Protein AF-L1N217-F1 (afdb_monomer_lite)

Secondary structure (DSSP, 8-state):
-HHHHHHHHHHHHHGGGS-GGGS---STT--TT-GGGGTTSTTHHHHHHHHHT-HHHHHIIIIIS---TTPBPTTT--BHHHHHHHTT-HHHHHHHHHTT--TT----TTTSTT--HHHHHHH-SSS-HHHHHHHHT-

Radius of gyration: 17.86 Å; chains: 1; bounding box: 28×30×65 Å

Structure (mmCIF, N/CA/C/O backbone):
data_AF-L1N217-F1
#
_entry.id   AF-L1N217-F1
#
loop_
_atom_site.group_PDB
_atom_site.id
_atom_site.type_symbol
_atom_site.label_atom_id
_atom_site.label_alt_id
_atom_site.label_comp_id
_atom_site.label_asym_id
_atom_site.label_entity_id
_atom_site.label_seq_id
_atom_site.pdbx_PDB_ins_code
_atom_site.Cartn_x
_atom_site.Cartn_y
_atom_site.Cartn_z
_atom_site.occupancy
_atom_site.B_iso_or_equiv
_atom_site.auth_seq_id
_atom_site.auth_comp_id
_atom_site.auth_asym_id
_atom_site.auth_atom_id
_atom_site.pdbx_PDB_model_num
ATOM 1 N N . MET A 1 1 ? 10.682 2.830 51.436 1.00 53.12 1 MET A N 1
ATOM 2 C CA . MET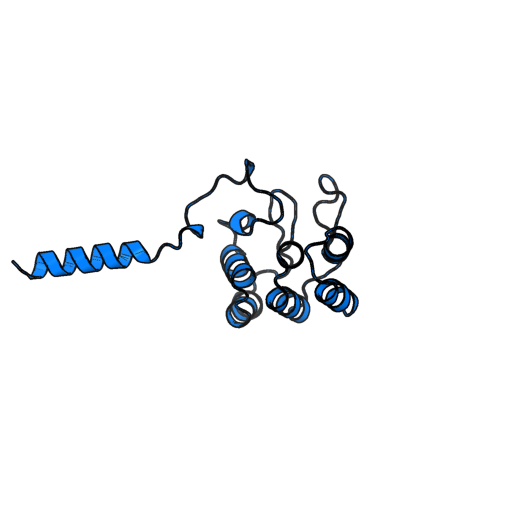 A 1 1 ? 11.409 3.525 50.343 1.00 53.12 1 MET A CA 1
ATOM 3 C C . MET A 1 1 ? 11.422 2.772 49.006 1.00 53.12 1 MET A C 1
ATOM 5 O O . MET A 1 1 ? 11.717 3.398 48.001 1.00 53.12 1 MET A O 1
ATOM 9 N N . TRP A 1 2 ? 11.033 1.492 48.943 1.00 50.00 2 TRP A N 1
ATOM 10 C CA . TRP A 1 2 ? 11.000 0.707 47.695 1.00 50.00 2 TRP A CA 1
ATOM 11 C C . TRP A 1 2 ? 9.826 1.007 46.742 1.00 50.00 2 TRP A C 1
ATOM 13 O O . TRP A 1 2 ? 9.985 0.889 45.532 1.00 50.00 2 TRP A O 1
ATOM 23 N N . CYS A 1 3 ? 8.674 1.475 47.242 1.00 48.03 3 CYS A N 1
ATOM 24 C CA . CYS A 1 3 ? 7.511 1.742 46.380 1.00 48.03 3 CYS A CA 1
ATOM 25 C C . CYS A 1 3 ? 7.714 2.907 45.397 1.00 48.03 3 CYS A C 1
ATOM 27 O O . CYS A 1 3 ? 7.175 2.869 44.300 1.00 48.03 3 CYS A O 1
ATOM 29 N N . LYS A 1 4 ? 8.520 3.924 45.739 1.00 43.66 4 LYS A N 1
ATOM 30 C CA . LYS A 1 4 ? 8.820 5.037 44.814 1.00 43.66 4 LYS A CA 1
ATOM 31 C C . LYS A 1 4 ? 9.771 4.617 43.686 1.00 43.66 4 LYS A C 1
ATOM 33 O O . LYS A 1 4 ? 9.686 5.152 42.588 1.00 43.66 4 LYS A O 1
ATOM 38 N N . PHE A 1 5 ? 10.626 3.627 43.948 1.00 48.44 5 PHE A N 1
ATOM 39 C CA . PHE A 1 5 ? 11.555 3.071 42.965 1.00 48.44 5 PHE A CA 1
ATOM 40 C C . PHE A 1 5 ? 10.820 2.190 41.939 1.00 48.44 5 PHE A C 1
ATOM 42 O O . PHE A 1 5 ? 11.089 2.278 40.748 1.00 48.44 5 PHE A O 1
ATOM 49 N N . PHE A 1 6 ? 9.813 1.427 42.380 1.00 50.62 6 PHE A N 1
ATOM 50 C CA . PHE A 1 6 ? 8.968 0.610 41.498 1.00 50.62 6 PHE A CA 1
ATOM 51 C C . PHE A 1 6 ? 8.139 1.447 40.509 1.00 50.62 6 PHE A C 1
ATOM 53 O O . PHE A 1 6 ? 8.056 1.106 39.331 1.00 50.62 6 PHE A O 1
ATOM 60 N N . TYR A 1 7 ? 7.580 2.577 40.959 1.00 50.56 7 TYR A N 1
ATOM 61 C CA . TYR A 1 7 ? 6.854 3.505 40.082 1.00 50.56 7 TYR A CA 1
ATOM 62 C C . TYR A 1 7 ? 7.772 4.199 39.064 1.00 50.56 7 TYR A C 1
ATOM 64 O O . TYR A 1 7 ? 7.365 4.406 37.925 1.00 50.56 7 TYR A O 1
ATOM 72 N N . ALA A 1 8 ? 9.017 4.512 39.438 1.00 51.69 8 ALA A N 1
ATOM 73 C CA . ALA A 1 8 ? 9.992 5.102 38.521 1.00 51.69 8 ALA A CA 1
ATOM 74 C C . ALA A 1 8 ? 10.452 4.112 37.433 1.00 51.69 8 ALA A C 1
ATOM 76 O O . ALA A 1 8 ? 10.614 4.504 36.281 1.00 51.69 8 ALA A O 1
ATOM 77 N N . VAL A 1 9 ? 10.597 2.823 37.770 1.00 54.78 9 VAL A N 1
ATOM 78 C CA . VAL A 1 9 ? 10.929 1.765 36.798 1.00 54.78 9 VAL A CA 1
ATOM 79 C C . VAL A 1 9 ? 9.758 1.493 35.845 1.00 54.78 9 VAL A C 1
ATOM 81 O O . VAL A 1 9 ? 9.980 1.381 34.644 1.00 54.78 9 VAL A O 1
ATOM 84 N N . LEU A 1 10 ? 8.511 1.480 36.334 1.00 54.19 10 LEU A N 1
ATOM 85 C CA . LEU A 1 10 ? 7.308 1.367 35.490 1.00 54.19 10 LEU A CA 1
ATOM 86 C C . LEU A 1 10 ? 7.127 2.568 34.544 1.00 54.19 10 LEU A C 1
ATOM 88 O O . LEU A 1 10 ? 6.681 2.390 33.413 1.00 54.19 10 LEU A O 1
ATOM 92 N N . PHE A 1 11 ? 7.520 3.771 34.975 1.00 51.28 11 PHE A N 1
ATOM 93 C CA . PHE A 1 11 ? 7.499 4.987 34.154 1.00 51.28 11 PHE A CA 1
ATOM 94 C C . PHE A 1 11 ? 8.625 5.026 33.102 1.00 51.28 11 PHE A C 1
ATOM 96 O O . PHE A 1 11 ? 8.445 5.563 32.014 1.00 51.28 11 PHE A O 1
ATOM 103 N N . PHE A 1 12 ? 9.780 4.414 33.380 1.00 48.72 12 PHE A N 1
ATOM 104 C CA . PHE A 1 12 ? 10.839 4.230 32.380 1.00 48.72 12 PHE A CA 1
ATOM 105 C C . PHE A 1 12 ? 10.521 3.108 31.379 1.00 48.72 12 PHE A C 1
ATOM 107 O O . PHE A 1 12 ? 10.887 3.219 30.212 1.00 48.72 12 PHE A O 1
ATOM 114 N N . PHE A 1 13 ? 9.794 2.063 31.795 1.00 49.28 13 PHE A N 1
ATOM 115 C CA . PHE A 1 13 ? 9.319 0.998 30.901 1.00 49.28 13 PHE A CA 1
ATOM 116 C C . PHE A 1 13 ? 8.188 1.471 29.972 1.00 49.28 13 PHE A C 1
ATOM 118 O O . PHE A 1 13 ? 8.091 1.014 28.837 1.00 49.28 13 PHE A O 1
ATOM 125 N N . SER A 1 14 ? 7.354 2.423 30.410 1.00 51.59 14 SER A N 1
ATOM 126 C CA . SER A 1 14 ? 6.302 3.004 29.563 1.00 51.59 14 SER A CA 1
ATOM 127 C C . SER A 1 14 ? 6.844 3.958 28.491 1.00 51.59 14 SER A C 1
ATOM 129 O O . SER A 1 14 ? 6.239 4.083 27.428 1.00 51.59 14 SER A O 1
ATOM 131 N N . LEU A 1 15 ? 8.012 4.571 28.718 1.00 48.03 15 LEU A N 1
ATOM 132 C CA . LEU A 1 15 ? 8.722 5.397 27.731 1.00 48.03 15 LEU A CA 1
ATOM 133 C C . LEU A 1 15 ? 9.385 4.577 26.607 1.00 48.03 15 LEU A C 1
ATOM 135 O O . LEU A 1 15 ? 9.794 5.153 25.604 1.00 48.03 15 LEU A O 1
ATOM 139 N N . GLN A 1 16 ? 9.447 3.244 26.724 1.00 47.81 16 GLN A N 1
ATOM 140 C CA . GLN A 1 16 ? 9.956 2.356 25.668 1.00 47.81 16 GLN A CA 1
ATOM 141 C C . GLN A 1 16 ? 8.905 1.974 24.610 1.00 47.81 16 GLN A C 1
ATOM 143 O O . GLN A 1 16 ? 9.221 1.235 23.681 1.00 47.81 16 GLN A O 1
ATOM 148 N N . LEU A 1 17 ? 7.659 2.450 24.728 1.00 52.59 17 LEU A N 1
ATOM 149 C CA . LEU A 1 17 ? 6.558 2.040 23.842 1.00 52.59 17 LEU A CA 1
ATOM 150 C C . LEU A 1 17 ? 6.310 2.973 22.649 1.00 52.59 17 LEU A C 1
ATOM 152 O O . LEU A 1 17 ? 5.515 2.632 21.774 1.00 52.59 17 LEU A O 1
ATOM 156 N N . PHE A 1 18 ? 6.994 4.114 22.562 1.00 55.22 18 PHE A N 1
ATOM 157 C CA . PHE A 1 18 ? 6.963 4.924 21.348 1.00 55.22 18 PHE A CA 1
ATOM 158 C C . PHE A 1 18 ? 8.009 4.386 20.378 1.00 55.22 18 PHE A C 1
ATOM 160 O O . PHE A 1 18 ? 9.207 4.608 20.549 1.00 55.22 18 PHE A O 1
ATOM 167 N N . SER A 1 19 ? 7.558 3.654 19.355 1.00 69.56 19 SER A N 1
ATOM 168 C CA . SER A 1 19 ? 8.432 3.320 18.231 1.00 69.56 19 SER A CA 1
ATOM 169 C C . SER A 1 19 ? 9.021 4.619 17.678 1.00 69.56 19 SER A C 1
ATOM 171 O O . SER A 1 19 ? 8.281 5.582 17.495 1.00 69.56 19 SER A O 1
ATOM 173 N N . CYS A 1 20 ? 10.322 4.661 17.361 1.00 79.44 20 CYS A N 1
ATOM 174 C CA . CYS A 1 20 ? 10.966 5.874 16.826 1.00 79.44 20 CYS A CA 1
ATOM 175 C C . CYS A 1 20 ? 10.228 6.464 15.609 1.00 79.44 20 CYS A C 1
ATOM 177 O O . CYS A 1 20 ? 10.293 7.665 15.370 1.00 79.44 20 CYS A O 1
ATOM 179 N N . ARG A 1 21 ? 9.489 5.633 14.859 1.00 83.38 21 ARG A N 1
ATOM 180 C CA . ARG A 1 21 ? 8.666 6.054 13.717 1.00 83.38 21 ARG A CA 1
ATOM 181 C C . ARG A 1 21 ? 7.421 6.877 14.083 1.00 83.38 21 ARG A C 1
ATOM 183 O O . ARG A 1 21 ? 6.855 7.511 13.204 1.00 83.38 21 ARG A O 1
ATOM 190 N N . ASP A 1 22 ? 6.987 6.878 15.345 1.00 89.06 22 ASP A N 1
ATOM 191 C CA . ASP A 1 22 ? 5.868 7.702 15.823 1.00 89.06 22 ASP A CA 1
ATOM 192 C C . ASP A 1 22 ? 6.312 9.122 16.233 1.00 89.06 22 ASP A C 1
ATOM 194 O O . ASP A 1 22 ? 5.464 9.968 16.512 1.00 89.06 22 ASP A O 1
ATOM 198 N N . ILE A 1 23 ? 7.620 9.420 16.219 1.00 91.06 23 ILE A N 1
ATOM 199 C CA . ILE A 1 23 ? 8.132 10.788 16.385 1.00 91.06 23 ILE A CA 1
ATOM 200 C C . ILE A 1 23 ? 7.650 11.630 15.190 1.00 91.06 23 ILE A C 1
ATOM 202 O O . ILE A 1 23 ? 7.876 11.218 14.049 1.00 91.06 23 ILE A O 1
ATOM 206 N N . PRO A 1 24 ? 6.980 12.780 15.407 1.00 92.50 24 PRO A N 1
ATOM 207 C CA . PRO A 1 24 ? 6.540 13.653 14.322 1.00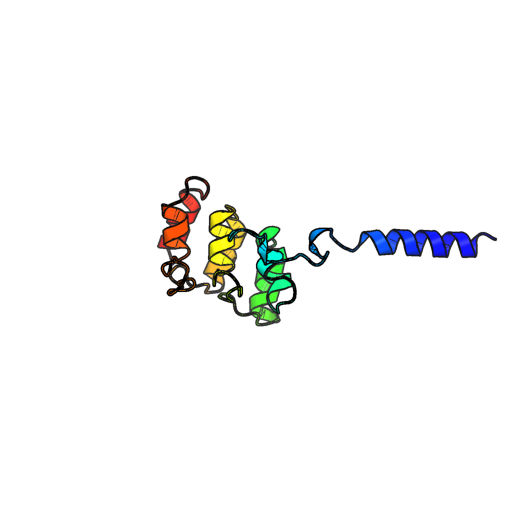 92.50 24 PRO A CA 1
ATOM 208 C C . PRO A 1 24 ? 7.702 14.068 13.419 1.00 92.50 24 PRO A C 1
ATOM 210 O O . PRO A 1 24 ? 8.731 14.533 13.912 1.00 92.50 24 PRO A O 1
ATOM 213 N N . VAL A 1 25 ? 7.534 13.916 12.106 1.00 92.31 25 VAL A N 1
ATOM 214 C CA . VAL A 1 25 ? 8.539 14.321 11.116 1.00 92.31 25 VAL A CA 1
ATOM 215 C C . VAL A 1 25 ? 8.043 15.468 10.247 1.00 92.31 25 VAL A C 1
ATOM 217 O O . VAL A 1 25 ? 6.854 15.565 9.940 1.00 92.31 25 VAL A O 1
ATOM 220 N N . ASN A 1 26 ? 8.972 16.323 9.813 1.00 94.19 26 ASN A N 1
ATOM 221 C CA . ASN A 1 26 ? 8.695 17.247 8.723 1.00 94.19 26 ASN A CA 1
ATOM 222 C C . ASN A 1 26 ? 8.617 16.453 7.408 1.00 94.19 26 ASN A C 1
ATOM 224 O O . ASN A 1 26 ? 9.553 15.733 7.059 1.00 94.19 26 ASN A O 1
ATOM 228 N N . LYS A 1 27 ? 7.496 16.570 6.689 1.00 93.44 27 LYS A N 1
ATOM 229 C CA . LYS A 1 27 ? 7.262 15.843 5.436 1.00 93.44 27 LYS A CA 1
ATOM 230 C C . LYS A 1 27 ? 8.002 16.451 4.244 1.00 93.44 27 LYS A C 1
ATOM 232 O O . LYS A 1 27 ? 8.186 15.754 3.247 1.00 93.44 27 LYS A O 1
ATOM 237 N N . ASP A 1 28 ? 8.460 17.699 4.332 1.00 91.69 28 ASP A N 1
ATOM 238 C CA . ASP A 1 28 ? 9.128 18.40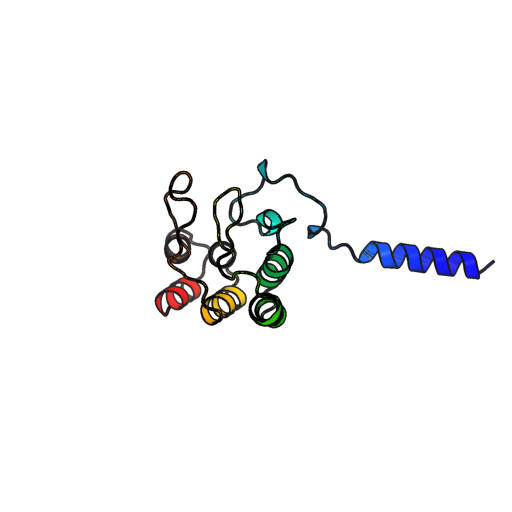6 3.229 1.00 91.69 28 ASP A CA 1
ATOM 239 C C . ASP A 1 28 ? 10.426 17.719 2.784 1.00 91.69 28 ASP A C 1
ATOM 241 O O . ASP A 1 28 ? 10.711 17.664 1.586 1.00 91.69 28 ASP A O 1
ATOM 245 N N . ASP A 1 29 ? 11.120 17.059 3.709 1.00 91.44 29 ASP A N 1
ATOM 246 C CA . ASP A 1 29 ? 12.382 16.358 3.446 1.00 91.44 29 ASP A CA 1
ATOM 247 C C . ASP A 1 29 ? 12.193 14.888 3.024 1.00 91.44 29 ASP A C 1
ATOM 249 O O . ASP A 1 29 ? 13.154 14.206 2.667 1.00 91.44 29 ASP A O 1
ATOM 253 N N . LEU A 1 30 ? 10.958 14.368 3.059 1.00 94.25 30 LEU A N 1
ATOM 254 C CA . LEU A 1 30 ? 10.682 12.958 2.765 1.00 94.25 30 LEU A CA 1
ATOM 255 C C . LEU A 1 30 ? 10.633 12.664 1.262 1.00 94.25 30 LEU A C 1
ATOM 257 O O . LEU A 1 30 ? 10.076 13.435 0.472 1.00 94.25 30 LEU A O 1
ATOM 261 N N . LEU A 1 31 ? 11.154 11.497 0.886 1.00 92.56 31 LEU A N 1
ATOM 262 C CA . LEU A 1 31 ? 11.040 10.935 -0.458 1.00 92.56 31 LEU A CA 1
ATOM 263 C C . LEU A 1 31 ? 9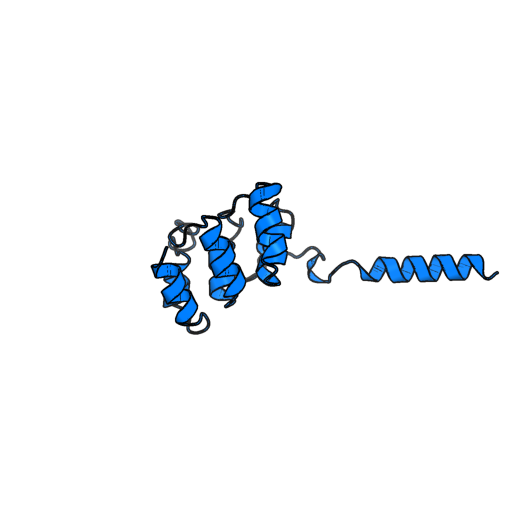.749 10.115 -0.603 1.00 92.56 31 LEU A C 1
ATOM 265 O O . LEU A 1 31 ? 9.132 9.714 0.381 1.00 92.56 31 LEU A O 1
ATOM 269 N N . GLY A 1 32 ? 9.337 9.863 -1.848 1.00 90.62 32 GLY A N 1
ATOM 270 C CA . GLY A 1 32 ? 8.058 9.214 -2.172 1.00 90.62 32 GLY A CA 1
ATOM 271 C C . GLY A 1 32 ? 7.926 7.731 -1.794 1.00 90.62 32 GLY A C 1
ATOM 272 O O . GLY A 1 32 ? 6.896 7.137 -2.085 1.00 90.62 32 GLY A O 1
ATOM 273 N N . ASP A 1 33 ? 8.949 7.113 -1.207 1.00 92.44 33 ASP A N 1
ATOM 274 C CA . ASP A 1 33 ? 8.943 5.744 -0.669 1.00 92.44 33 ASP A CA 1
ATOM 275 C C . ASP A 1 33 ? 8.926 5.694 0.868 1.00 92.44 33 ASP A C 1
ATOM 277 O O . ASP A 1 33 ? 8.982 4.611 1.452 1.00 92.44 33 ASP A O 1
ATOM 281 N N . ASP A 1 34 ? 8.808 6.841 1.535 1.00 96.38 34 ASP A N 1
ATOM 282 C CA . ASP A 1 34 ? 8.779 6.907 2.990 1.00 96.38 34 ASP A CA 1
ATOM 283 C C . ASP A 1 34 ? 7.353 6.742 3.540 1.00 96.38 34 ASP A C 1
ATOM 285 O O . ASP A 1 34 ? 6.459 7.557 3.298 1.00 96.38 34 ASP A O 1
ATOM 289 N N . PHE A 1 35 ? 7.132 5.706 4.351 1.00 97.44 35 PHE A N 1
ATOM 290 C CA . PHE A 1 35 ? 5.828 5.437 4.963 1.00 97.44 35 PHE A CA 1
ATOM 291 C C . PHE A 1 35 ? 5.344 6.567 5.882 1.00 97.44 35 PHE A C 1
ATOM 293 O O . PHE A 1 35 ? 4.134 6.744 6.052 1.00 97.44 35 PHE A O 1
ATOM 300 N N . ARG A 1 36 ? 6.251 7.382 6.439 1.00 97.12 36 ARG A N 1
ATOM 301 C CA . ARG A 1 36 ? 5.911 8.510 7.324 1.00 97.12 36 ARG A CA 1
ATOM 302 C C . ARG A 1 36 ? 5.152 9.628 6.610 1.00 97.12 36 ARG A C 1
ATOM 304 O O . ARG A 1 36 ? 4.553 10.468 7.280 1.00 97.12 36 ARG A O 1
ATOM 311 N N . LEU A 1 37 ? 5.056 9.604 5.278 1.00 97.25 37 LEU A N 1
ATOM 312 C CA . LEU A 1 37 ? 4.135 10.469 4.529 1.00 97.25 37 LEU A CA 1
ATOM 313 C C . LEU A 1 37 ? 2.677 10.334 5.019 1.00 97.25 37 LEU A C 1
ATOM 315 O O . LEU A 1 37 ? 1.921 11.309 5.015 1.00 97.25 37 LEU A O 1
ATOM 319 N N . PHE A 1 38 ? 2.306 9.166 5.554 1.00 97.75 38 PHE A N 1
ATOM 320 C CA . PHE A 1 38 ? 0.982 8.882 6.114 1.00 97.75 38 PHE A CA 1
ATOM 321 C C . PHE A 1 38 ? 0.833 9.290 7.585 1.00 97.75 38 PHE A C 1
ATOM 323 O O . PHE A 1 38 ? -0.260 9.155 8.139 1.00 97.75 38 PHE A O 1
ATOM 330 N N . GLN A 1 39 ? 1.883 9.790 8.242 1.00 96.88 39 GLN A N 1
ATOM 331 C CA . GLN A 1 39 ? 1.816 10.185 9.647 1.00 96.88 39 GLN A CA 1
ATOM 332 C C . GLN A 1 39 ? 0.738 11.256 9.863 1.00 96.88 39 GLN A C 1
ATOM 334 O O . GLN A 1 39 ? 0.593 12.188 9.064 1.00 96.88 39 GLN A O 1
ATOM 339 N N . GLY A 1 40 ? -0.044 11.087 10.933 1.00 95.81 40 GLY A N 1
ATOM 340 C CA . GLY A 1 40 ? -1.168 11.964 11.275 1.00 95.81 40 GLY A CA 1
ATOM 341 C C . GLY A 1 40 ? -2.443 11.736 10.453 1.00 95.81 40 GLY A C 1
ATOM 342 O O . GLY A 1 40 ? -3.434 12.417 10.689 1.00 95.81 40 GLY A O 1
ATOM 343 N N . THR A 1 41 ? -2.450 10.783 9.516 1.00 97.56 41 THR A N 1
ATOM 344 C CA . THR A 1 41 ? -3.636 10.453 8.708 1.00 97.56 41 THR A CA 1
ATOM 345 C C . THR A 1 41 ? -4.391 9.243 9.261 1.00 97.56 41 THR A C 1
ATOM 347 O O . THR A 1 41 ? -3.851 8.449 10.037 1.00 97.56 41 THR A O 1
ATOM 350 N N . VAL A 1 42 ? -5.625 9.037 8.787 1.00 98.12 42 VAL A N 1
ATOM 351 C CA . VAL A 1 42 ? -6.421 7.826 9.080 1.00 98.12 42 VAL A CA 1
ATOM 352 C C . VAL A 1 42 ? -5.742 6.537 8.607 1.00 98.12 42 VAL A C 1
ATOM 354 O O . VAL A 1 42 ? -5.999 5.469 9.154 1.00 98.12 42 VAL A O 1
ATOM 357 N N . ALA A 1 43 ? -4.844 6.634 7.625 1.00 98.50 43 ALA A N 1
ATOM 358 C CA . ALA A 1 43 ? -4.104 5.511 7.072 1.00 98.50 43 ALA A CA 1
ATOM 359 C C . ALA A 1 43 ? -2.736 5.288 7.745 1.00 98.50 43 ALA A C 1
ATOM 361 O O . ALA A 1 43 ? -2.021 4.374 7.345 1.00 98.50 43 ALA A O 1
ATOM 362 N N . TRP A 1 44 ? -2.367 6.043 8.794 1.00 98.06 44 TRP A N 1
ATOM 363 C CA . TRP A 1 44 ? -1.053 5.898 9.443 1.00 98.06 44 TRP A CA 1
ATOM 364 C C . TRP A 1 44 ? -0.795 4.483 9.978 1.00 98.06 44 TRP A C 1
ATOM 366 O O . TRP A 1 44 ? 0.260 3.899 9.745 1.00 98.06 44 TRP A O 1
ATOM 376 N N . ASN A 1 45 ? -1.774 3.889 10.664 1.00 98.31 45 ASN A N 1
ATOM 377 C CA . ASN A 1 45 ? -1.612 2.534 11.196 1.00 98.31 45 ASN A CA 1
ATOM 378 C C . ASN A 1 45 ? -1.585 1.474 10.087 1.00 98.31 45 ASN A C 1
ATOM 380 O O . ASN A 1 45 ? -0.846 0.499 10.199 1.00 98.31 45 ASN A O 1
ATOM 384 N N . LEU A 1 46 ? -2.327 1.690 8.996 1.00 98.75 46 LEU A N 1
ATOM 385 C CA . LEU A 1 46 ? -2.232 0.849 7.805 1.00 98.75 46 LEU A CA 1
ATOM 386 C C . LEU A 1 46 ? -0.840 0.965 7.163 1.00 98.75 46 LEU A C 1
ATOM 388 O O . LEU A 1 46 ? -0.254 -0.055 6.820 1.00 98.75 46 LEU A O 1
ATOM 392 N N . ALA A 1 47 ? -0.271 2.169 7.075 1.00 98.56 47 ALA A N 1
ATOM 393 C CA . ALA A 1 47 ? 1.074 2.393 6.551 1.00 98.56 47 ALA A CA 1
ATOM 394 C C . ALA A 1 47 ? 2.140 1.634 7.353 1.00 98.56 47 ALA A C 1
ATOM 396 O O . ALA A 1 47 ? 2.946 0.919 6.760 1.00 98.56 47 ALA A O 1
ATOM 397 N N . LYS A 1 48 ? 2.088 1.699 8.691 1.00 98.38 48 LYS A N 1
ATOM 398 C CA . LYS A 1 48 ? 2.978 0.917 9.569 1.00 98.38 48 LYS A CA 1
ATOM 399 C C . LYS A 1 48 ? 2.846 -0.589 9.328 1.00 98.38 48 LYS A C 1
ATOM 401 O O . LYS A 1 48 ? 3.846 -1.281 9.172 1.00 98.38 48 LYS A O 1
ATOM 406 N N . ALA A 1 49 ? 1.616 -1.091 9.219 1.00 98.69 49 ALA A N 1
ATOM 407 C CA . ALA A 1 49 ? 1.371 -2.504 8.944 1.00 98.69 49 ALA A CA 1
ATOM 408 C C . ALA A 1 49 ? 1.918 -2.940 7.570 1.00 98.69 49 ALA A C 1
ATOM 410 O O . ALA A 1 49 ? 2.493 -4.021 7.440 1.00 98.69 49 ALA A O 1
ATOM 411 N N . VAL A 1 50 ? 1.791 -2.087 6.546 1.00 98.75 50 VAL A N 1
ATOM 412 C CA . VAL A 1 50 ? 2.364 -2.322 5.210 1.00 98.75 50 VAL A CA 1
ATOM 413 C C . VAL A 1 50 ? 3.894 -2.327 5.261 1.00 98.75 50 VAL A C 1
ATOM 415 O O . VAL A 1 50 ? 4.507 -3.223 4.672 1.00 98.75 50 VAL A O 1
ATOM 418 N N . GLU A 1 51 ? 4.505 -1.384 5.980 1.00 98.25 51 GLU A N 1
ATOM 419 C CA . GLU A 1 51 ? 5.955 -1.296 6.188 1.00 98.25 51 GLU A CA 1
ATOM 420 C C . GLU A 1 51 ? 6.511 -2.561 6.863 1.00 98.25 51 GLU A C 1
ATOM 422 O O . GLU A 1 51 ? 7.509 -3.131 6.400 1.00 98.25 51 GLU A O 1
ATOM 427 N N . ASP A 1 52 ? 5.819 -3.036 7.900 1.00 98.31 52 ASP A N 1
ATOM 428 C CA . ASP A 1 52 ? 6.177 -4.215 8.697 1.00 98.31 52 ASP A CA 1
ATOM 429 C C . ASP A 1 52 ? 5.814 -5.547 8.009 1.00 98.31 52 ASP A C 1
ATOM 431 O O . ASP A 1 52 ? 6.228 -6.621 8.449 1.00 98.31 52 ASP A O 1
ATOM 435 N N . GLN A 1 53 ? 5.079 -5.499 6.892 1.00 98.50 53 GLN A N 1
ATOM 436 C CA . GLN A 1 53 ? 4.481 -6.667 6.234 1.00 98.50 53 GLN A CA 1
ATOM 437 C C . GLN A 1 53 ? 3.544 -7.486 7.139 1.00 98.50 53 GLN A C 1
ATOM 439 O O . GLN A 1 53 ? 3.412 -8.705 6.969 1.00 98.50 53 GLN A O 1
ATOM 444 N N . ASP A 1 54 ? 2.861 -6.817 8.069 1.00 98.69 54 ASP A N 1
ATOM 445 C CA . ASP A 1 54 ? 1.833 -7.410 8.921 1.00 98.69 54 ASP A CA 1
ATOM 446 C C . ASP A 1 54 ? 0.504 -7.512 8.159 1.00 98.69 54 ASP A C 1
ATOM 448 O O . ASP A 1 54 ? -0.360 -6.636 8.193 1.00 98.69 54 ASP A O 1
ATOM 452 N N . VAL A 1 55 ? 0.340 -8.625 7.445 1.00 98.81 55 VAL A N 1
ATOM 453 C CA . VAL A 1 55 ? -0.860 -8.914 6.644 1.00 98.81 55 VAL A CA 1
ATOM 454 C C . VAL A 1 55 ? -2.131 -8.972 7.499 1.00 98.81 55 VAL A C 1
ATOM 456 O O . VAL A 1 55 ? -3.211 -8.636 7.009 1.00 98.81 55 VAL A O 1
ATOM 459 N N . THR A 1 56 ? -2.027 -9.404 8.756 1.00 98.75 56 THR A N 1
ATOM 460 C CA . THR A 1 56 ? -3.181 -9.491 9.659 1.00 98.75 56 THR A CA 1
ATOM 461 C C . THR A 1 56 ? -3.671 -8.093 10.001 1.00 98.75 56 THR A C 1
ATOM 463 O O . THR A 1 56 ? -4.866 -7.813 9.874 1.00 98.75 56 THR A O 1
ATOM 466 N N . GLU A 1 57 ? -2.752 -7.196 10.353 1.00 98.81 57 GLU A N 1
ATOM 467 C CA . GLU A 1 57 ? -3.093 -5.814 10.667 1.00 98.81 57 GLU A CA 1
ATOM 468 C C . GLU A 1 57 ? -3.547 -5.036 9.425 1.00 98.81 57 GLU A C 1
ATOM 470 O O . GLU A 1 57 ? -4.541 -4.315 9.500 1.00 98.81 57 GLU A O 1
ATOM 475 N N . ILE A 1 58 ? -2.930 -5.256 8.255 1.00 98.94 58 ILE A N 1
ATOM 476 C CA . ILE A 1 58 ? -3.399 -4.694 6.974 1.00 98.94 58 ILE A CA 1
ATOM 477 C C . ILE A 1 58 ? -4.875 -5.046 6.739 1.00 98.94 58 ILE A C 1
ATOM 479 O O . ILE A 1 58 ? -5.706 -4.167 6.497 1.00 98.94 58 ILE A O 1
ATOM 483 N N . LYS A 1 59 ? -5.229 -6.331 6.867 1.00 98.88 59 LYS A N 1
ATOM 484 C CA . LYS A 1 59 ? -6.616 -6.792 6.711 1.00 98.88 59 LYS A CA 1
ATOM 485 C C . LYS A 1 59 ? -7.540 -6.166 7.746 1.00 98.88 59 LYS A C 1
ATOM 487 O O . LYS A 1 59 ? -8.643 -5.760 7.393 1.00 98.88 59 LYS A O 1
ATOM 492 N N . ARG A 1 60 ? -7.109 -6.060 9.005 1.00 98.75 60 ARG A N 1
ATOM 493 C CA . ARG A 1 60 ? -7.910 -5.450 10.074 1.00 98.75 60 ARG A CA 1
ATOM 494 C C . ARG A 1 60 ? -8.201 -3.973 9.792 1.00 98.75 60 ARG A C 1
ATOM 496 O O . ARG A 1 60 ? -9.344 -3.541 9.935 1.00 98.75 60 ARG A O 1
ATOM 503 N N . GLN A 1 61 ? -7.195 -3.211 9.367 1.00 98.81 61 GLN A N 1
ATOM 504 C CA . GLN A 1 61 ? -7.324 -1.789 9.038 1.00 98.81 61 GLN A CA 1
ATOM 505 C C . GLN A 1 61 ? -8.296 -1.563 7.870 1.00 98.81 61 GLN A C 1
ATOM 507 O O . GLN A 1 61 ? -9.204 -0.739 7.970 1.00 98.81 61 GLN A O 1
ATOM 512 N N . VAL A 1 62 ? -8.173 -2.336 6.789 1.00 98.81 62 VAL A N 1
ATOM 513 C CA . VAL A 1 62 ? -9.027 -2.157 5.602 1.00 98.81 62 VAL A CA 1
ATOM 514 C C . VAL A 1 62 ? -10.431 -2.738 5.811 1.00 98.81 62 VAL A C 1
ATOM 516 O O . VAL A 1 62 ? -11.431 -2.069 5.558 1.00 98.81 62 VAL A O 1
ATOM 519 N N . LEU A 1 63 ? -10.551 -3.974 6.301 1.00 98.69 63 LEU A N 1
ATOM 520 C CA . LEU A 1 63 ? -11.844 -4.666 6.368 1.00 98.69 63 LEU A CA 1
ATOM 521 C C . LEU A 1 63 ? -12.675 -4.268 7.584 1.00 98.69 63 LEU A C 1
ATOM 523 O O . LEU A 1 63 ? -13.890 -4.108 7.448 1.00 98.69 63 LEU A O 1
ATOM 527 N N . SER A 1 64 ? -12.047 -4.120 8.752 1.00 98.44 64 SER A N 1
ATOM 528 C CA . SER A 1 64 ? -12.759 -3.840 10.003 1.00 98.44 64 SER A CA 1
ATOM 529 C C . SER A 1 64 ? -12.842 -2.345 10.280 1.00 98.44 64 SER A C 1
ATOM 531 O O . SER A 1 64 ? -13.918 -1.853 10.601 1.00 98.44 64 SER A O 1
ATOM 533 N N . LEU A 1 65 ? -11.728 -1.619 10.131 1.00 98.50 65 LEU A N 1
ATOM 534 C CA . LEU A 1 65 ? -11.686 -0.171 10.381 1.00 98.50 65 LEU A CA 1
ATOM 535 C C . LEU A 1 65 ? -12.051 0.680 9.159 1.00 98.50 65 LEU A C 1
ATOM 537 O O . LEU A 1 65 ? -12.173 1.894 9.292 1.00 98.50 65 LEU A O 1
ATOM 541 N N . LYS A 1 66 ? -12.264 0.053 7.994 1.00 98.50 66 LYS A N 1
ATOM 542 C CA . LYS A 1 66 ? -12.694 0.717 6.752 1.00 98.50 66 LYS A CA 1
ATOM 543 C C . LYS A 1 66 ? -11.753 1.836 6.299 1.00 98.50 66 LYS A C 1
ATOM 545 O O . LYS A 1 66 ? -12.191 2.779 5.644 1.00 98.50 66 LYS A O 1
ATOM 550 N N . VAL A 1 67 ? -10.461 1.721 6.616 1.00 98.75 67 VAL A N 1
ATOM 551 C CA . VAL A 1 67 ? -9.444 2.608 6.043 1.00 98.75 67 VAL A CA 1
ATOM 552 C C . VAL A 1 67 ? -9.431 2.387 4.524 1.00 98.75 67 VAL A C 1
ATOM 554 O O . VAL A 1 67 ? -9.309 1.234 4.099 1.00 98.75 67 VAL A O 1
ATOM 557 N N . PRO A 1 68 ? -9.564 3.442 3.696 1.00 98.62 68 PRO A N 1
ATOM 558 C CA . PRO A 1 68 ? -9.527 3.300 2.244 1.00 98.62 68 PRO A CA 1
ATOM 559 C C . PRO A 1 68 ? -8.206 2.673 1.792 1.00 98.62 68 PRO A C 1
ATOM 561 O O . PRO A 1 68 ? -7.135 3.174 2.131 1.00 98.62 68 PRO A O 1
ATOM 564 N N . VAL A 1 69 ? -8.276 1.576 1.034 1.00 98.56 69 VAL A N 1
ATOM 565 C CA . VAL A 1 69 ? -7.078 0.832 0.611 1.00 98.56 69 VAL A CA 1
ATOM 566 C C . VAL A 1 69 ? -6.194 1.647 -0.346 1.00 98.56 69 VAL A C 1
ATOM 568 O O . VAL A 1 69 ? -4.971 1.601 -0.235 1.00 98.56 69 VAL A O 1
ATOM 571 N N . ASP A 1 70 ? -6.814 2.477 -1.191 1.00 98.50 70 ASP A N 1
ATOM 572 C CA . ASP A 1 70 ? -6.147 3.402 -2.117 1.00 98.50 70 ASP A CA 1
ATOM 573 C C . ASP A 1 70 ? -6.047 4.832 -1.557 1.00 98.50 70 ASP A C 1
ATOM 575 O O . ASP A 1 70 ? -6.050 5.813 -2.301 1.00 98.50 70 ASP A O 1
ATOM 579 N N . TYR A 1 71 ? -5.967 4.981 -0.227 1.00 98.44 71 TYR A N 1
ATOM 580 C CA . TYR A 1 71 ? -5.685 6.280 0.387 1.00 98.44 71 TYR A CA 1
ATOM 581 C C . TYR A 1 71 ? -4.381 6.861 -0.180 1.00 98.44 71 TYR A C 1
ATOM 583 O O . TYR A 1 71 ? -3.345 6.190 -0.181 1.00 98.44 71 TYR A O 1
ATOM 591 N N . LYS A 1 72 ? -4.432 8.122 -0.619 1.00 97.12 72 LYS A N 1
ATOM 592 C CA . LYS A 1 72 ? -3.289 8.851 -1.179 1.00 97.12 72 LYS A CA 1
ATOM 593 C C . LYS A 1 72 ? -2.682 9.776 -0.135 1.00 97.12 72 LYS A C 1
ATOM 595 O O . LYS A 1 72 ? -3.400 10.541 0.508 1.00 97.12 72 LYS A O 1
ATOM 600 N N . GLU A 1 73 ? -1.366 9.716 0.034 1.00 95.94 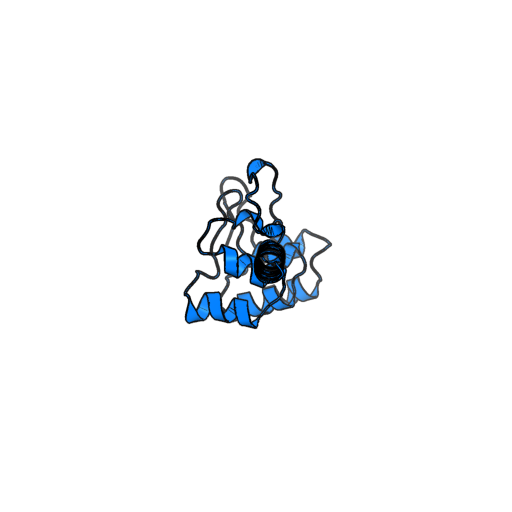73 GLU A N 1
ATOM 601 C CA . GLU A 1 73 ? -0.666 10.727 0.827 1.00 95.94 73 GLU A CA 1
ATOM 602 C C . GLU A 1 73 ? -0.631 12.086 0.106 1.00 95.94 73 GLU A C 1
ATOM 604 O O . GLU A 1 73 ? -0.814 12.176 -1.105 1.00 95.94 73 GLU A O 1
ATOM 609 N N . GLU A 1 74 ? -0.462 13.162 0.872 1.00 93.81 74 GLU A N 1
ATOM 610 C CA . GLU A 1 74 ? -0.714 14.534 0.412 1.00 93.81 74 GLU A CA 1
ATOM 611 C C . GLU A 1 74 ? 0.387 15.104 -0.495 1.00 93.81 74 GLU A C 1
ATOM 613 O O . GLU A 1 74 ? 0.107 15.936 -1.358 1.00 93.81 74 GLU A O 1
ATOM 618 N N . LYS A 1 75 ? 1.644 14.685 -0.312 1.00 93.25 75 LYS A N 1
ATOM 619 C CA . LYS A 1 75 ? 2.799 15.330 -0.944 1.00 93.25 75 LYS A CA 1
ATOM 620 C C . LYS A 1 75 ? 2.967 14.896 -2.396 1.00 93.25 75 LYS A C 1
ATOM 622 O O . LYS A 1 75 ? 3.201 15.739 -3.263 1.00 93.25 75 LYS A O 1
ATOM 627 N N . PHE A 1 76 ? 2.853 13.598 -2.667 1.00 93.69 76 PHE A N 1
ATOM 628 C CA . PHE A 1 76 ? 3.061 13.015 -3.994 1.00 93.69 76 PHE A CA 1
ATOM 629 C C . PHE A 1 76 ? 1.809 12.330 -4.574 1.00 93.69 76 PHE A C 1
ATOM 631 O O . PHE A 1 76 ? 1.804 11.943 -5.746 1.00 93.69 76 PHE A O 1
ATOM 638 N N . GLY A 1 77 ? 0.732 12.195 -3.796 1.00 95.50 77 GLY A N 1
ATOM 639 C CA . GLY A 1 77 ? -0.455 11.435 -4.183 1.00 95.50 77 GLY A CA 1
ATOM 640 C C . GLY A 1 77 ? -0.234 9.919 -4.185 1.00 95.50 77 GLY A C 1
ATOM 641 O O . GLY A 1 77 ? -0.999 9.198 -4.822 1.00 95.50 77 GLY A O 1
ATOM 642 N N . GLY A 1 78 ? 0.826 9.423 -3.543 1.00 95.94 78 GLY A N 1
ATOM 643 C CA . GLY A 1 78 ? 1.188 8.010 -3.540 1.00 95.94 78 GLY A CA 1
ATOM 644 C C . GLY A 1 78 ? 0.223 7.157 -2.715 1.00 95.94 78 GLY A C 1
ATOM 645 O O . GLY A 1 78 ? -0.152 7.526 -1.602 1.00 95.94 78 GLY A O 1
ATOM 646 N N . THR A 1 79 ? -0.159 5.989 -3.234 1.00 98.12 79 THR A N 1
ATOM 647 C CA . THR A 1 79 ? -0.893 4.981 -2.452 1.00 98.12 79 THR A CA 1
ATOM 648 C C . THR A 1 79 ? 0.073 4.073 -1.693 1.00 98.12 79 THR A C 1
ATOM 650 O O . THR A 1 79 ? 1.256 3.955 -2.031 1.00 98.12 79 THR A O 1
ATOM 653 N N . LEU A 1 80 ? -0.431 3.350 -0.689 1.00 98.62 80 LEU A N 1
ATOM 654 C CA . LEU A 1 80 ? 0.383 2.351 0.009 1.00 98.62 80 LEU A CA 1
ATOM 655 C C . LEU A 1 80 ? 0.814 1.193 -0.892 1.00 98.62 80 LEU A C 1
ATOM 657 O O . LEU A 1 80 ? 1.879 0.624 -0.657 1.00 98.62 80 LEU A O 1
ATOM 661 N N . LEU A 1 81 ? 0.049 0.876 -1.943 1.00 98.69 81 LEU A N 1
ATOM 662 C CA . LEU A 1 81 ? 0.470 -0.108 -2.937 1.00 98.69 81 LEU A CA 1
ATOM 663 C C . LEU A 1 81 ? 1.725 0.369 -3.681 1.00 98.69 81 LEU A C 1
ATOM 665 O O . LEU A 1 81 ? 2.682 -0.391 -3.798 1.00 98.69 81 LEU A O 1
ATOM 669 N N . MET A 1 82 ? 1.772 1.634 -4.111 1.00 97.62 82 MET A N 1
ATOM 670 C CA . MET A 1 82 ? 2.949 2.203 -4.780 1.00 97.62 82 MET A CA 1
ATOM 671 C C . MET A 1 82 ? 4.195 2.172 -3.887 1.00 97.62 82 MET A C 1
ATOM 673 O O . MET A 1 82 ? 5.269 1.761 -4.331 1.00 97.62 82 MET A O 1
ATOM 677 N N . ILE A 1 83 ? 4.061 2.571 -2.620 1.00 97.38 83 ILE A N 1
ATOM 678 C CA . ILE A 1 83 ? 5.188 2.582 -1.676 1.00 97.38 83 ILE A CA 1
ATOM 679 C C . ILE A 1 83 ? 5.640 1.154 -1.357 1.00 97.38 83 ILE A C 1
ATOM 681 O O . ILE A 1 83 ? 6.840 0.877 -1.337 1.00 97.38 83 ILE A O 1
ATOM 685 N N . ALA A 1 84 ? 4.704 0.219 -1.173 1.00 98.31 84 ALA A N 1
ATOM 686 C CA . ALA A 1 84 ? 5.010 -1.194 -0.966 1.00 98.31 84 ALA A CA 1
ATOM 687 C C . ALA A 1 84 ? 5.764 -1.807 -2.156 1.00 98.31 84 ALA A C 1
ATOM 689 O O . ALA A 1 84 ? 6.674 -2.608 -1.946 1.00 98.31 84 ALA A O 1
ATOM 690 N N . VAL A 1 85 ? 5.427 -1.419 -3.391 1.00 97.81 85 VAL A N 1
ATOM 691 C CA . VAL A 1 85 ? 6.165 -1.818 -4.600 1.00 97.81 85 VAL A CA 1
ATOM 692 C C . VAL A 1 85 ? 7.588 -1.273 -4.563 1.00 97.81 85 VAL A C 1
ATOM 694 O O . VAL A 1 85 ? 8.532 -2.058 -4.640 1.00 97.81 85 VAL A O 1
ATOM 697 N N . ARG A 1 86 ? 7.752 0.045 -4.377 1.00 94.94 86 ARG A N 1
ATOM 698 C CA . ARG A 1 86 ? 9.071 0.704 -4.347 1.00 94.94 86 ARG A CA 1
ATOM 699 C C . ARG A 1 86 ? 9.992 0.150 -3.262 1.00 94.94 86 ARG A C 1
ATOM 701 O O . ARG A 1 86 ? 11.192 0.048 -3.472 1.00 94.94 86 ARG A O 1
ATOM 708 N N . THR A 1 87 ? 9.422 -0.240 -2.126 1.00 95.50 87 THR A N 1
ATOM 709 C CA . THR A 1 87 ? 10.154 -0.799 -0.977 1.00 95.50 87 THR A CA 1
ATOM 710 C C . THR A 1 87 ? 10.166 -2.336 -0.952 1.00 95.50 87 THR A C 1
ATOM 712 O O . THR A 1 87 ? 10.517 -2.942 0.064 1.00 95.50 87 THR A O 1
ATOM 715 N N . ASN A 1 88 ? 9.782 -2.979 -2.064 1.00 96.38 88 ASN A N 1
ATOM 716 C CA . ASN A 1 88 ? 9.814 -4.428 -2.299 1.00 96.38 88 ASN A CA 1
ATOM 717 C C . ASN A 1 88 ? 9.091 -5.272 -1.219 1.00 96.38 88 ASN A C 1
ATOM 719 O O . ASN A 1 88 ? 9.504 -6.378 -0.856 1.00 96.38 88 ASN A O 1
ATOM 723 N N . LYS A 1 89 ? 7.972 -4.765 -0.688 1.00 97.75 89 LYS A N 1
ATOM 724 C CA . LYS A 1 89 ? 7.162 -5.388 0.376 1.00 97.75 89 LYS A CA 1
ATOM 725 C C . LYS A 1 89 ? 6.177 -6.403 -0.203 1.00 97.75 89 LYS A C 1
ATOM 727 O O . LYS A 1 89 ? 4.963 -6.225 -0.125 1.00 97.75 89 LYS A O 1
ATOM 732 N N . LEU A 1 90 ? 6.691 -7.491 -0.781 1.00 97.44 90 LEU A N 1
ATOM 733 C CA . LEU A 1 90 ? 5.901 -8.482 -1.530 1.00 97.44 90 LEU A CA 1
ATOM 734 C C . LEU A 1 90 ? 4.641 -8.984 -0.794 1.00 97.44 90 LEU A C 1
ATOM 736 O O . LEU A 1 90 ? 3.588 -9.125 -1.417 1.00 97.44 90 LEU A O 1
ATOM 740 N N . ARG A 1 91 ? 4.716 -9.264 0.519 1.00 98.50 91 ARG A N 1
ATOM 741 C CA . ARG A 1 91 ? 3.543 -9.753 1.274 1.00 98.50 91 ARG A CA 1
ATOM 742 C C . ARG A 1 91 ? 2.467 -8.678 1.398 1.00 98.50 91 ARG A C 1
ATOM 744 O O . ARG A 1 91 ? 1.289 -8.992 1.247 1.00 98.50 91 ARG A O 1
ATOM 751 N N . SER A 1 92 ? 2.876 -7.432 1.623 1.00 98.75 92 SER A N 1
ATOM 752 C CA . SER A 1 92 ? 1.967 -6.289 1.686 1.00 98.75 92 SER A CA 1
ATOM 753 C C . SER A 1 92 ? 1.360 -5.979 0.326 1.00 98.75 92 SER A C 1
ATOM 755 O O . SER A 1 92 ? 0.152 -5.802 0.258 1.00 98.75 92 SER A O 1
ATOM 757 N N . VAL A 1 93 ? 2.151 -6.001 -0.756 1.00 98.69 93 VAL A N 1
ATOM 758 C CA . VAL A 1 93 ? 1.644 -5.852 -2.134 1.00 98.69 93 VAL A CA 1
ATOM 759 C C . VAL A 1 93 ? 0.530 -6.864 -2.393 1.00 98.69 93 VAL A C 1
ATOM 761 O O . VAL A 1 93 ? -0.582 -6.482 -2.744 1.00 98.69 93 VAL A O 1
ATOM 764 N N . LYS A 1 94 ? 0.785 -8.151 -2.121 1.00 98.62 94 LYS A N 1
ATOM 765 C CA . LYS A 1 94 ? -0.227 -9.203 -2.280 1.00 98.62 94 LYS A CA 1
ATOM 766 C C . LYS A 1 94 ? -1.475 -8.945 -1.436 1.00 98.62 94 LYS A C 1
ATOM 768 O O . LYS A 1 94 ? -2.583 -9.125 -1.927 1.00 98.62 94 LYS A O 1
ATOM 773 N N . ALA A 1 95 ? -1.307 -8.555 -0.174 1.00 98.81 95 ALA A N 1
ATOM 774 C CA . ALA A 1 95 ? -2.430 -8.302 0.722 1.00 98.81 95 ALA A CA 1
ATOM 775 C C . ALA A 1 95 ? -3.282 -7.110 0.263 1.00 98.81 95 ALA A C 1
ATOM 777 O O . ALA A 1 95 ? -4.502 -7.218 0.256 1.00 98.81 95 ALA A O 1
ATOM 778 N N . LEU A 1 96 ? -2.651 -6.007 -0.144 1.00 98.88 96 LEU A N 1
ATOM 779 C CA . LEU A 1 96 ? -3.335 -4.810 -0.632 1.00 98.88 96 LEU A CA 1
ATOM 780 C C . LEU A 1 96 ? -4.125 -5.104 -1.916 1.00 98.88 96 LEU A C 1
ATOM 782 O O . LEU A 1 96 ? -5.302 -4.766 -1.982 1.00 98.88 96 LEU A O 1
ATOM 786 N N . LEU A 1 97 ? -3.533 -5.819 -2.880 1.00 98.81 97 LEU A N 1
ATOM 787 C CA . LEU A 1 97 ? -4.222 -6.244 -4.108 1.00 98.81 97 LEU A CA 1
ATOM 788 C C . LEU A 1 97 ? -5.438 -7.135 -3.810 1.00 98.81 97 LEU A C 1
ATOM 790 O O . LEU A 1 97 ? -6.531 -6.898 -4.312 1.00 98.81 97 LEU A O 1
ATOM 794 N N . GLN A 1 98 ? -5.290 -8.115 -2.910 1.00 98.69 98 GLN A N 1
ATOM 795 C CA . GLN A 1 98 ? -6.405 -8.964 -2.462 1.00 98.69 98 GLN A CA 1
ATOM 796 C C . GLN A 1 98 ? -7.525 -8.184 -1.760 1.00 98.69 98 GLN A C 1
ATOM 798 O O . GLN A 1 98 ? -8.653 -8.667 -1.681 1.00 98.69 98 GLN A O 1
ATOM 803 N N . LEU A 1 99 ? -7.210 -7.009 -1.218 1.00 98.75 99 LEU A N 1
ATOM 804 C CA . LEU A 1 99 ? -8.157 -6.103 -0.575 1.00 98.75 99 LEU A CA 1
ATOM 805 C C . LEU A 1 99 ? -8.748 -5.072 -1.548 1.00 98.75 99 LEU A C 1
ATOM 807 O O . LEU A 1 99 ? -9.510 -4.211 -1.114 1.00 98.75 99 LEU A O 1
ATOM 811 N N . GLY A 1 100 ? -8.435 -5.179 -2.842 1.00 98.38 100 GLY A N 1
ATOM 812 C CA . GLY A 1 100 ? -8.987 -4.335 -3.896 1.00 98.38 100 GLY A CA 1
ATOM 813 C C . GLY A 1 100 ? -8.197 -3.058 -4.171 1.00 98.38 100 GLY A C 1
ATOM 814 O O . GLY A 1 100 ? -8.75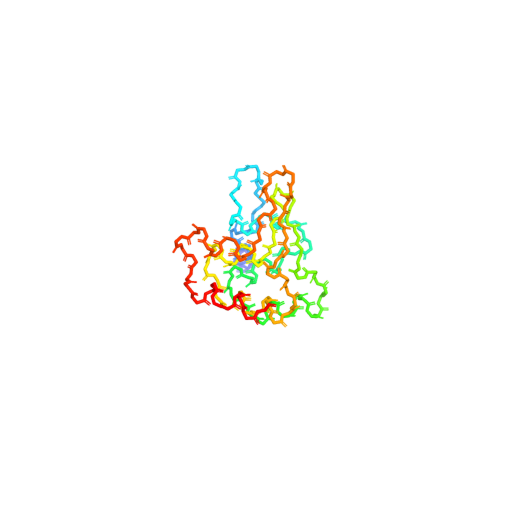5 -2.161 -4.791 1.00 98.38 100 GLY A O 1
ATOM 815 N N . ALA A 1 101 ? -6.940 -2.955 -3.721 1.00 98.69 101 ALA A N 1
ATOM 816 C CA . ALA A 1 101 ? -6.066 -1.860 -4.139 1.00 98.69 101 ALA A CA 1
ATOM 817 C C . ALA A 1 101 ? -5.894 -1.878 -5.660 1.00 98.69 101 ALA A C 1
ATOM 819 O O . ALA A 1 101 ? -5.528 -2.912 -6.222 1.00 98.69 101 ALA A O 1
ATOM 820 N N . ASN A 1 102 ? -6.127 -0.745 -6.316 1.00 98.31 102 ASN A N 1
ATOM 821 C CA . ASN A 1 102 ? -6.018 -0.639 -7.764 1.00 98.31 102 ASN A CA 1
ATOM 822 C C . ASN A 1 102 ? -4.544 -0.438 -8.187 1.00 98.31 102 ASN A C 1
ATOM 824 O O . ASN A 1 102 ? -3.973 0.629 -7.936 1.00 98.31 102 ASN A O 1
ATOM 828 N N . PRO A 1 103 ? -3.902 -1.407 -8.877 1.00 98.00 103 PRO A N 1
ATOM 829 C CA . PRO A 1 103 ? -2.511 -1.264 -9.318 1.00 98.00 103 PRO A CA 1
ATOM 830 C C . PRO A 1 103 ? -2.320 -0.155 -10.362 1.00 98.00 103 PRO A C 1
ATOM 832 O O . PRO A 1 103 ? -1.210 0.365 -10.512 1.00 98.00 103 PRO A O 1
ATOM 835 N N . ASN A 1 104 ? -3.399 0.238 -11.043 1.00 96.75 104 ASN A N 1
ATOM 836 C CA . ASN A 1 104 ? -3.417 1.289 -12.053 1.00 96.75 104 ASN A CA 1
ATOM 837 C C . ASN A 1 104 ? -3.858 2.652 -11.510 1.00 96.75 104 ASN A C 1
ATOM 839 O O . ASN A 1 104 ? -3.927 3.601 -12.290 1.00 96.75 104 ASN A O 1
ATOM 843 N N . GLU A 1 105 ? -4.134 2.775 -10.207 1.00 97.00 105 GLU A N 1
ATOM 844 C CA . GLU A 1 105 ? -4.482 4.059 -9.604 1.00 97.00 105 GLU A CA 1
ATOM 845 C C . GLU A 1 105 ? -3.320 5.039 -9.802 1.00 97.00 105 GLU A C 1
ATOM 847 O O . GLU A 1 105 ? -2.207 4.744 -9.356 1.00 97.00 105 GLU A O 1
ATOM 852 N N . PRO A 1 106 ? -3.517 6.179 -10.483 1.00 95.06 106 PRO A N 1
ATOM 853 C CA . PRO A 1 106 ? -2.442 7.131 -10.687 1.00 95.06 106 PRO A CA 1
ATOM 854 C C . PRO A 1 106 ? -2.176 7.898 -9.392 1.00 95.06 106 PRO A C 1
ATOM 856 O O . PRO A 1 106 ? -3.090 8.225 -8.630 1.00 95.06 106 PRO A O 1
ATOM 859 N N . ASN A 1 107 ? -0.918 8.250 -9.161 1.00 91.88 107 ASN A N 1
ATOM 860 C CA . ASN A 1 107 ? -0.567 9.310 -8.228 1.00 91.88 107 ASN A CA 1
ATOM 861 C C . ASN A 1 107 ? -1.030 10.674 -8.784 1.00 91.88 107 ASN A C 1
ATOM 863 O O . ASN A 1 107 ? -1.823 10.743 -9.726 1.00 91.88 107 ASN A O 1
ATOM 867 N N . ASP A 1 108 ? -0.565 11.782 -8.204 1.00 83.38 108 ASP A N 1
ATOM 868 C CA . ASP A 1 108 ? -0.919 13.104 -8.730 1.00 83.38 108 ASP A CA 1
ATOM 869 C C . ASP A 1 108 ? -0.495 13.276 -10.208 1.00 83.38 108 ASP A C 1
ATOM 871 O O . ASP A 1 108 ? 0.688 13.231 -10.562 1.00 83.38 108 ASP A O 1
ATOM 875 N N . THR A 1 109 ? -1.481 13.527 -11.073 1.00 67.56 109 THR A N 1
ATOM 876 C CA . THR A 1 109 ? -1.305 13.731 -12.516 1.00 67.56 109 THR A CA 1
ATOM 877 C C . THR A 1 109 ? -0.690 15.083 -12.866 1.00 67.56 109 THR A C 1
ATOM 879 O O . THR A 1 109 ? -0.157 15.233 -13.961 1.00 67.56 109 THR A O 1
ATOM 882 N N . LEU A 1 110 ? -0.751 16.072 -11.968 1.00 71.94 110 LEU A N 1
ATOM 883 C CA . LEU A 1 110 ? -0.223 17.416 -12.220 1.00 71.94 110 LEU A CA 1
ATOM 884 C C . LEU A 1 110 ? 1.264 17.530 -11.881 1.00 71.94 110 LEU A C 1
ATOM 886 O O . LEU A 1 110 ? 2.003 18.206 -12.593 1.00 71.94 110 LEU A O 1
ATOM 890 N N . ARG A 1 111 ? 1.706 16.882 -10.798 1.00 71.19 111 ARG A N 1
ATOM 891 C CA . ARG A 1 111 ? 3.083 17.011 -10.291 1.00 71.19 111 ARG A CA 1
ATOM 892 C C . ARG A 1 111 ? 3.942 15.775 -10.521 1.00 71.19 111 ARG A C 1
ATOM 894 O O . ARG A 1 111 ? 5.153 15.910 -10.657 1.00 71.19 111 ARG A O 1
ATOM 901 N N . ASN A 1 112 ? 3.339 14.587 -10.585 1.00 73.81 112 ASN A N 1
ATOM 902 C CA . ASN A 1 112 ? 4.066 13.314 -10.558 1.00 73.81 112 ASN A CA 1
ATOM 903 C C . ASN A 1 112 ? 3.779 12.418 -11.772 1.00 73.81 112 ASN A C 1
ATOM 905 O O . ASN A 1 112 ? 3.978 11.202 -11.711 1.00 73.81 112 ASN A O 1
ATOM 909 N N . LEU A 1 113 ? 3.354 13.034 -12.883 1.00 83.56 113 LEU A N 1
ATOM 910 C CA . LEU A 1 113 ? 3.126 12.400 -14.187 1.00 83.56 113 LEU A CA 1
ATOM 911 C C . LEU A 1 113 ? 2.065 11.283 -14.181 1.00 83.56 113 LEU A C 1
ATOM 913 O O . LEU A 1 113 ? 1.995 10.514 -15.136 1.00 83.56 113 LEU A O 1
ATOM 917 N N . GLY A 1 114 ? 1.248 11.173 -13.128 1.00 88.69 114 GLY A N 1
ATOM 918 C CA . GLY A 1 114 ? 0.208 10.146 -13.036 1.00 88.69 114 GLY A CA 1
ATOM 919 C C . GLY A 1 114 ? 0.764 8.720 -13.013 1.00 88.69 114 GLY A C 1
ATOM 920 O O . GLY A 1 114 ? 0.137 7.807 -13.549 1.00 88.69 114 GLY A O 1
ATOM 921 N N . ARG A 1 115 ? 1.954 8.513 -12.433 1.00 92.06 115 ARG A N 1
ATOM 922 C CA . ARG A 1 115 ? 2.538 7.174 -12.279 1.00 92.06 115 ARG A CA 1
ATOM 923 C C . ARG A 1 115 ? 1.690 6.311 -11.346 1.00 92.06 115 ARG A C 1
ATOM 925 O O . ARG A 1 115 ? 1.088 6.811 -10.404 1.00 92.06 115 ARG A O 1
ATOM 932 N N . ASN A 1 116 ? 1.695 5.005 -11.577 1.00 94.69 116 ASN A N 1
ATOM 933 C CA . ASN A 1 116 ? 0.976 4.019 -10.772 1.00 94.69 116 ASN A CA 1
ATOM 934 C C . ASN A 1 116 ? 1.910 2.891 -10.303 1.00 94.69 116 ASN A C 1
ATOM 936 O O . ASN A 1 116 ? 3.117 2.911 -10.565 1.00 94.69 116 ASN A O 1
ATOM 940 N N . ALA A 1 117 ? 1.361 1.912 -9.582 1.00 96.38 117 ALA A N 1
ATOM 941 C CA . ALA A 1 117 ? 2.148 0.826 -9.006 1.00 96.38 117 ALA A CA 1
ATOM 942 C C . ALA A 1 117 ? 2.838 -0.033 -10.083 1.00 96.38 117 ALA A C 1
ATOM 944 O O . ALA A 1 117 ? 4.000 -0.404 -9.909 1.00 96.38 117 ALA A O 1
ATOM 945 N N . VAL A 1 118 ? 2.167 -0.293 -11.213 1.00 96.25 118 VAL A N 1
ATOM 946 C CA . VAL A 1 118 ? 2.730 -1.052 -12.347 1.00 96.25 118 VAL A CA 1
ATOM 947 C C . VAL A 1 118 ? 3.916 -0.314 -12.974 1.00 96.25 118 VAL A C 1
ATOM 949 O O . VAL A 1 118 ? 4.967 -0.911 -13.220 1.00 96.25 118 VAL A O 1
ATOM 952 N N . LEU A 1 119 ? 3.781 0.999 -13.187 1.00 94.06 119 LEU A N 1
ATOM 953 C CA . LEU A 1 119 ? 4.848 1.828 -13.752 1.00 94.06 119 LEU A CA 1
ATOM 954 C C . LEU A 1 119 ? 6.065 1.888 -12.825 1.00 94.06 119 LEU A C 1
ATOM 956 O O . LEU A 1 119 ? 7.189 1.740 -13.298 1.00 94.06 119 LEU A O 1
ATOM 960 N N . PHE A 1 120 ? 5.864 2.026 -11.512 1.00 93.12 120 PHE A N 1
ATOM 961 C CA . PHE A 1 120 ? 6.976 1.972 -10.561 1.00 93.12 120 PHE A CA 1
ATOM 962 C C . PHE A 1 120 ? 7.672 0.607 -10.540 1.00 93.12 120 PHE A C 1
ATOM 964 O O . PHE A 1 120 ? 8.898 0.560 -10.510 1.00 93.12 120 PHE A O 1
ATOM 971 N N . ALA A 1 121 ? 6.927 -0.498 -10.614 1.00 94.88 121 ALA A N 1
ATOM 972 C CA . ALA A 1 121 ? 7.523 -1.833 -10.696 1.00 94.88 121 ALA A CA 1
ATOM 973 C C . ALA A 1 121 ? 8.334 -2.063 -11.985 1.00 94.88 121 ALA A C 1
ATOM 975 O O . ALA A 1 121 ? 9.179 -2.951 -12.016 1.00 94.88 121 ALA A O 1
ATOM 976 N N . SER A 1 122 ? 8.069 -1.283 -13.037 1.00 91.25 122 SER A N 1
ATOM 977 C CA . SER A 1 122 ? 8.752 -1.386 -14.333 1.00 91.25 122 SER A CA 1
ATOM 978 C C . SER A 1 122 ? 9.966 -0.458 -14.453 1.00 91.25 122 SER A C 1
ATOM 980 O O . SER A 1 122 ? 10.877 -0.735 -15.226 1.00 91.25 122 SER A O 1
ATOM 982 N N . GLU A 1 123 ? 9.966 0.667 -13.735 1.00 86.25 123 GLU A N 1
ATOM 983 C CA . GLU A 1 123 ? 11.000 1.706 -13.830 1.00 86.25 123 GLU A CA 1
ATOM 984 C C . GLU A 1 123 ? 12.201 1.448 -12.916 1.00 86.25 123 GLU A C 1
ATOM 986 O O . GLU A 1 123 ? 13.334 1.776 -13.269 1.00 86.25 123 GLU A O 1
ATOM 991 N N . PHE A 1 124 ? 11.960 0.892 -11.730 1.00 78.62 124 PHE A N 1
ATOM 992 C CA . PHE A 1 124 ? 13.004 0.691 -10.734 1.00 78.62 124 PHE A CA 1
ATOM 993 C C . PHE A 1 124 ? 13.575 -0.726 -10.803 1.00 78.62 124 PHE A C 1
ATOM 995 O O . PHE A 1 124 ? 12.851 -1.691 -11.024 1.00 78.62 124 PHE A O 1
ATOM 1002 N N . ASN A 1 125 ? 14.874 -0.857 -10.528 1.00 76.00 125 ASN A N 1
ATOM 1003 C CA . ASN A 1 125 ? 15.538 -2.163 -10.439 1.00 76.00 125 ASN A CA 1
ATOM 1004 C C . ASN A 1 125 ? 15.276 -2.882 -9.101 1.00 76.00 125 ASN A C 1
ATOM 1006 O O . ASN A 1 125 ? 15.491 -4.087 -9.004 1.00 76.00 125 ASN A O 1
ATOM 1010 N N . GLU A 1 126 ? 14.853 -2.144 -8.069 1.00 76.69 126 GLU A N 1
ATOM 1011 C CA . GLU A 1 126 ? 14.655 -2.664 -6.707 1.00 76.69 126 GLU A CA 1
ATOM 1012 C C . GLU A 1 126 ? 13.403 -3.551 -6.545 1.00 76.69 126 GLU A C 1
ATOM 1014 O O . GLU A 1 126 ? 13.495 -4.605 -5.902 1.00 76.69 126 GLU A O 1
ATOM 1019 N N . PRO A 1 127 ? 12.219 -3.194 -7.093 1.00 80.62 127 PRO A N 1
ATOM 1020 C CA . PRO A 1 127 ? 11.066 -4.083 -7.069 1.00 80.62 127 PRO A CA 1
ATOM 1021 C C . PRO A 1 127 ? 11.385 -5.397 -7.782 1.00 80.62 127 PRO A C 1
ATOM 1023 O O . PRO A 1 127 ? 11.827 -5.421 -8.928 1.00 80.62 127 PRO A O 1
ATOM 1026 N N . SER A 1 128 ? 11.135 -6.524 -7.113 1.00 83.38 128 SER A N 1
ATOM 1027 C CA . SER A 1 128 ? 11.392 -7.822 -7.740 1.00 83.38 128 SER A CA 1
ATOM 1028 C C . SER A 1 128 ? 10.493 -8.040 -8.971 1.00 83.38 128 SER A C 1
ATOM 1030 O O . SER A 1 128 ? 9.317 -7.662 -8.936 1.00 83.38 128 SER A O 1
ATOM 1032 N N . PRO A 1 129 ? 10.955 -8.763 -10.011 1.00 91.31 129 PRO A N 1
ATOM 1033 C CA . PRO A 1 129 ? 10.110 -9.144 -11.151 1.00 91.31 129 PRO A CA 1
ATOM 1034 C C . PRO A 1 129 ? 8.820 -9.866 -10.737 1.00 91.31 129 PRO A C 1
ATOM 1036 O O . PRO A 1 129 ? 7.802 -9.790 -11.416 1.00 91.31 129 PRO A O 1
ATOM 1039 N N . LYS A 1 130 ? 8.844 -10.532 -9.576 1.00 93.81 130 LYS A N 1
ATOM 1040 C CA . LYS A 1 130 ? 7.680 -11.179 -8.970 1.00 93.81 130 LYS A CA 1
ATOM 1041 C C . LYS A 1 130 ? 6.598 -10.187 -8.538 1.00 93.81 130 LYS A C 1
ATOM 1043 O O . LYS A 1 130 ? 5.424 -10.526 -8.615 1.00 93.81 130 LYS A O 1
ATOM 1048 N N . ILE A 1 131 ? 6.973 -8.993 -8.071 1.00 96.69 131 ILE A N 1
ATOM 1049 C CA . ILE A 1 131 ? 6.013 -7.922 -7.776 1.00 96.69 131 ILE A CA 1
ATOM 1050 C C . ILE A 1 131 ? 5.381 -7.424 -9.072 1.00 96.69 131 ILE A C 1
ATOM 1052 O O . ILE A 1 131 ? 4.163 -7.323 -9.119 1.00 96.69 131 ILE A O 1
ATOM 1056 N N . LEU A 1 132 ? 6.172 -7.177 -10.124 1.00 96.06 132 LEU A N 1
ATOM 1057 C CA . LEU A 1 132 ? 5.621 -6.771 -11.420 1.00 96.06 132 LEU A CA 1
ATOM 1058 C C . LEU A 1 132 ? 4.642 -7.821 -11.958 1.00 96.06 132 LEU A C 1
ATOM 1060 O O . LEU A 1 132 ? 3.515 -7.479 -12.291 1.00 96.06 132 LEU A O 1
ATOM 1064 N N . GLN A 1 133 ? 5.035 -9.097 -11.966 1.00 95.38 133 GLN A N 1
ATOM 1065 C CA . GLN A 1 133 ? 4.156 -10.189 -12.385 1.00 95.38 133 GLN A CA 1
ATOM 1066 C C . GLN A 1 133 ? 2.855 -10.215 -11.573 1.00 95.38 133 GLN A C 1
ATOM 1068 O O . GLN A 1 133 ? 1.780 -10.285 -12.149 1.00 95.38 133 GLN A O 1
ATOM 1073 N N . LEU A 1 134 ? 2.952 -10.085 -10.247 1.00 96.81 134 LEU A N 1
ATOM 1074 C CA . LEU A 1 134 ? 1.786 -10.067 -9.369 1.00 96.81 134 LEU A CA 1
ATOM 1075 C C . LEU A 1 134 ? 0.851 -8.881 -9.642 1.00 96.81 134 LEU A C 1
ATOM 1077 O O . LEU A 1 134 ? -0.356 -9.041 -9.524 1.00 96.81 134 LEU A O 1
ATOM 1081 N N . LEU A 1 135 ? 1.382 -7.702 -9.971 1.00 97.38 135 LEU A N 1
ATOM 1082 C CA . LEU A 1 135 ? 0.559 -6.538 -10.311 1.00 97.38 135 LEU A CA 1
ATOM 1083 C C . LEU A 1 135 ? -0.176 -6.723 -11.643 1.00 97.38 135 LEU A C 1
ATOM 1085 O O . LEU A 1 135 ? -1.272 -6.208 -11.779 1.00 97.38 135 LEU A O 1
ATOM 1089 N N . LEU A 1 136 ? 0.419 -7.437 -12.605 1.00 95.75 136 LEU A N 1
ATOM 1090 C CA . LEU A 1 136 ? -0.192 -7.710 -13.913 1.00 95.75 136 LEU A CA 1
ATOM 1091 C C . LEU A 1 136 ? -1.309 -8.765 -13.853 1.00 95.75 136 LEU A C 1
ATOM 1093 O O . LEU A 1 136 ? -2.080 -8.883 -14.803 1.00 95.75 136 LEU A O 1
ATOM 1097 N N . ASP A 1 137 ? -1.396 -9.520 -12.756 1.00 95.88 137 ASP A N 1
ATOM 1098 C CA . ASP A 1 137 ? -2.463 -10.498 -12.516 1.00 95.88 137 ASP A CA 1
ATOM 1099 C C . ASP A 1 137 ? -3.765 -9.856 -11.973 1.00 95.88 137 ASP A C 1
ATOM 1101 O O . ASP A 1 137 ? -4.762 -10.566 -11.811 1.00 95.88 137 ASP A O 1
ATOM 1105 N N . TYR A 1 138 ? -3.761 -8.551 -11.658 1.00 92.81 138 TYR A N 1
ATOM 1106 C CA . TYR A 1 138 ? -4.882 -7.782 -11.087 1.00 92.81 138 TYR A CA 1
ATOM 1107 C C . TYR A 1 138 ? -5.266 -6.603 -11.986 1.00 92.81 138 TYR A C 1
ATOM 1109 O O . TYR A 1 138 ? -6.481 -6.317 -12.062 1.00 92.81 138 TYR A O 1
#

Organism: NCBI:txid1127699

pLDDT: mean 88.43, std 16.08, range [43.66, 98.94]

Foldseek 3Di:
DVVVVVVVVVVVVVVVPDDPLLPDDDCVPDDPLDLNLCHPHLCNQLSVCLVVLVLVSVCCSCPVVVDPLQDARDPWRDGSLQSSQLQQSQSSVLSSVVSPHQQQQFGDCPPNVRDGNLNSNVPDPPRDVVSNVSNVVD

InterPro domains:
  IPR002110 Ankyrin repeat [PF00023] (77-107)
  IPR002110 Ankyrin repeat [PS50088] (76-108)
  IPR036770 Ankyrin repeat-containing domain superfamily [G3DSA:1.25.40.20] (39-138)
  IPR036770 Ankyrin repeat-containing domain superfamily [SSF48403] (56-138)

Sequence (138 aa):
MWCKFFYAVLFFFSLQLFSCRDIPVNKDDLLGDDFRLFQGTVAWNLAKAVEDQDVTEIKRQVLSLKVPVDYKEEKFGGTLLMIAVRTNKLRSVKALLQLGANPNEPNDTLRNLGRNAVLFASEFNEPSPKILQLLLDY